Protein AF-A0A4Q3VV05-F1 (afdb_monomer)

pLDDT: mean 71.37, std 18.13, range [37.19, 92.69]

Nearest PDB structures (foldseek):
  6pet-assembly1_A  TM=2.977E-01  e=9.274E+00  Homo sapiens

Solvent-accessible surface area (backbone atoms only — not comparable to full-atom values): 4912 Å² total; per-residue (Å²): 139,82,85,76,77,89,77,63,74,83,55,56,66,59,56,53,70,80,63,74,85,82,69,101,62,89,74,77,67,52,75,66,54,45,50,53,53,52,53,61,70,67,49,50,72,66,55,51,41,53,52,39,67,72,40,100,58,56,69,70,58,28,51,54,50,39,49,54,52,26,61,77,67,74,52,130

Secondary structure (DSSP, 8-state):
-------STTTHHHHHHHH-SS--------HHHHHHHHHHHT--HHHHHHHHHTSSS-HHHHHHHHHHHHHHTT--

Mean predicted aligned error: 13.44 Å

Foldseek 3Di:
DDDPPPPPPLQVLVVCVVPPPDDPPPPPQDPVSVVVNVVVVPDDLVRQLVVLVVDPDPPVSSVVSNVVSCVVVVND

Radius of gyration: 14.4 Å; Cα contacts (8 Å, |Δi|>4): 25; chains: 1; bounding box: 44×36×34 Å

Structure (mmCIF, N/CA/C/O backbone):
data_AF-A0A4Q3VV05-F1
#
_entry.id   AF-A0A4Q3VV05-F1
#
loop_
_atom_site.group_PDB
_atom_site.id
_atom_site.type_symbol
_atom_site.label_atom_id
_atom_site.label_alt_id
_atom_site.label_comp_id
_atom_site.label_asym_id
_atom_site.label_entity_id
_atom_site.label_seq_id
_atom_site.pdbx_PDB_ins_code
_atom_site.Cartn_x
_atom_site.Cartn_y
_atom_site.Cartn_z
_atom_site.occupancy
_atom_site.B_iso_or_equiv
_atom_site.auth_seq_id
_atom_site.auth_comp_id
_atom_site.auth_asym_id
_atom_site.auth_atom_id
_atom_site.pdbx_PDB_model_num
ATOM 1 N N . MET A 1 1 ? 30.044 -17.015 0.417 1.00 37.19 1 MET A N 1
ATOM 2 C CA . MET A 1 1 ? 28.621 -17.081 0.016 1.00 37.19 1 MET A CA 1
ATOM 3 C C . MET A 1 1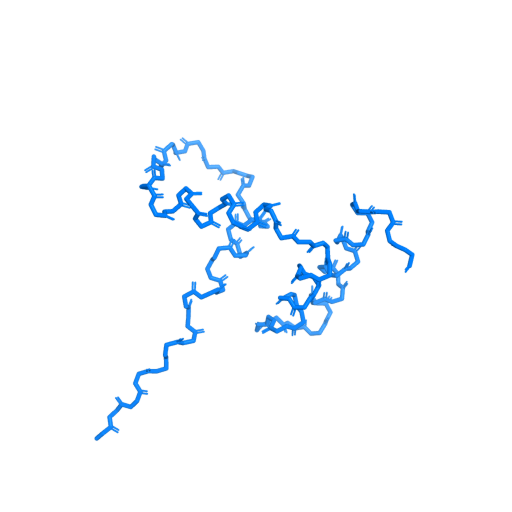 ? 27.884 -15.884 0.606 1.00 37.19 1 MET A C 1
ATOM 5 O O . MET A 1 1 ? 27.626 -15.879 1.800 1.00 37.19 1 MET A O 1
ATOM 9 N N . ARG A 1 2 ? 27.626 -14.830 -0.179 1.00 41.38 2 ARG A N 1
ATOM 10 C CA . ARG A 1 2 ? 26.850 -13.660 0.266 1.00 41.38 2 ARG A CA 1
ATOM 11 C C . ARG A 1 2 ? 25.474 -13.747 -0.386 1.00 41.38 2 ARG A C 1
ATOM 13 O O . ARG A 1 2 ? 25.351 -13.518 -1.582 1.00 41.38 2 ARG A O 1
ATOM 20 N N . LYS A 1 3 ? 24.465 -14.153 0.388 1.00 40.84 3 LYS A N 1
ATOM 21 C CA . LYS A 1 3 ? 23.064 -14.082 -0.032 1.00 40.84 3 LYS A CA 1
ATOM 22 C C . LYS A 1 3 ? 22.678 -12.603 -0.014 1.00 40.84 3 LYS A C 1
ATOM 24 O O . LYS A 1 3 ? 22.448 -12.046 1.054 1.00 40.84 3 LYS A O 1
ATOM 29 N N . ALA A 1 4 ? 22.705 -11.956 -1.175 1.00 46.06 4 ALA A N 1
ATOM 30 C CA . ALA A 1 4 ? 22.125 -10.633 -1.336 1.00 46.06 4 ALA A CA 1
ATOM 31 C C . ALA A 1 4 ? 20.610 -10.779 -1.155 1.00 46.06 4 ALA A C 1
ATOM 33 O O . ALA A 1 4 ? 19.942 -11.459 -1.933 1.00 46.06 4 ALA A O 1
ATOM 34 N N . ALA A 1 5 ? 20.102 -10.217 -0.064 1.00 47.03 5 ALA A N 1
ATOM 35 C CA . ALA A 1 5 ? 18.688 -10.176 0.246 1.00 47.03 5 ALA A CA 1
ATOM 36 C C . ALA A 1 5 ? 17.966 -9.349 -0.828 1.00 47.03 5 ALA A C 1
ATOM 38 O O . ALA A 1 5 ? 17.993 -8.121 -0.810 1.00 47.03 5 ALA A O 1
ATOM 39 N N . LEU A 1 6 ? 17.310 -10.035 -1.765 1.00 46.88 6 LEU A N 1
ATOM 40 C CA . LEU A 1 6 ? 16.376 -9.470 -2.743 1.00 46.88 6 LEU A CA 1
ATOM 41 C C . LEU A 1 6 ? 15.042 -9.080 -2.065 1.00 46.88 6 LEU A C 1
ATOM 43 O O . LEU A 1 6 ? 13.964 -9.473 -2.491 1.00 46.88 6 LEU A O 1
ATOM 47 N N . TRP A 1 7 ? 15.107 -8.343 -0.956 1.00 47.44 7 TRP A N 1
ATOM 48 C CA . TRP A 1 7 ? 13.945 -7.906 -0.162 1.00 47.44 7 TRP A CA 1
ATOM 49 C C . TRP A 1 7 ? 13.745 -6.380 -0.199 1.00 47.44 7 TRP A C 1
ATOM 51 O O . TRP A 1 7 ? 13.025 -5.825 0.622 1.00 47.44 7 TRP A O 1
ATOM 61 N N . GLY A 1 8 ? 14.378 -5.684 -1.150 1.00 48.59 8 GLY A N 1
ATOM 62 C CA . GLY A 1 8 ? 14.281 -4.223 -1.286 1.00 48.59 8 GLY A CA 1
ATOM 63 C C . GLY A 1 8 ? 13.386 -3.719 -2.424 1.00 48.59 8 GLY A C 1
ATOM 64 O O . GLY A 1 8 ? 13.017 -2.551 -2.426 1.00 48.59 8 GLY A O 1
ATOM 65 N N . ALA A 1 9 ? 13.020 -4.564 -3.396 1.00 51.59 9 ALA A N 1
ATOM 66 C CA . ALA A 1 9 ? 12.396 -4.087 -4.638 1.00 51.59 9 ALA A CA 1
ATOM 67 C C . ALA A 1 9 ? 10.861 -3.962 -4.580 1.00 51.59 9 ALA A C 1
ATOM 69 O O . ALA A 1 9 ? 10.287 -3.181 -5.330 1.00 51.59 9 ALA A O 1
ATOM 70 N N . ALA A 1 10 ? 10.189 -4.681 -3.675 1.00 50.44 10 ALA A N 1
ATOM 71 C CA . ALA A 1 10 ? 8.727 -4.626 -3.553 1.00 50.44 10 ALA A CA 1
ATOM 72 C C . ALA A 1 10 ? 8.223 -3.469 -2.665 1.00 50.44 10 ALA A C 1
ATOM 74 O O . ALA A 1 10 ? 7.037 -3.155 -2.686 1.00 50.44 10 ALA A O 1
ATOM 75 N N . PHE A 1 11 ? 9.115 -2.815 -1.907 1.00 50.34 11 PHE A N 1
ATOM 76 C CA . PHE A 1 11 ? 8.764 -1.715 -0.996 1.00 50.34 11 PHE A CA 1
ATOM 77 C C . PHE A 1 11 ? 8.895 -0.317 -1.591 1.00 50.34 11 PHE A C 1
ATOM 79 O O . PHE A 1 11 ? 8.217 0.609 -1.143 1.00 50.34 11 PHE A O 1
ATOM 86 N N . LEU A 1 12 ? 9.726 -0.165 -2.621 1.00 50.66 12 LEU A N 1
ATOM 87 C CA . LEU A 1 12 ? 9.886 1.098 -3.332 1.00 50.66 12 LEU A CA 1
ATOM 88 C C . LEU A 1 12 ? 8.574 1.642 -3.936 1.00 50.66 12 LEU A C 1
ATOM 90 O O . LEU A 1 12 ? 8.313 2.832 -3.758 1.00 50.66 12 LEU A O 1
ATOM 94 N N . PRO A 1 13 ? 7.706 0.836 -4.586 1.00 54.97 13 PRO A N 1
ATOM 95 C CA . PRO A 1 13 ? 6.511 1.385 -5.226 1.00 54.97 13 PRO A CA 1
ATOM 96 C C . PRO A 1 13 ? 5.436 1.842 -4.228 1.00 54.97 13 PRO A C 1
ATOM 98 O O . PRO A 1 13 ? 4.662 2.740 -4.550 1.00 54.97 13 PRO A O 1
ATOM 101 N N . LEU A 1 14 ? 5.396 1.288 -3.008 1.00 54.69 14 LEU A N 1
ATOM 102 C CA . LEU A 1 14 ? 4.397 1.677 -2.004 1.00 54.69 14 LEU A CA 1
ATOM 103 C C . LEU A 1 14 ? 4.752 3.014 -1.328 1.00 54.69 14 LEU A C 1
ATOM 105 O O . LEU A 1 14 ? 3.870 3.837 -1.091 1.00 54.69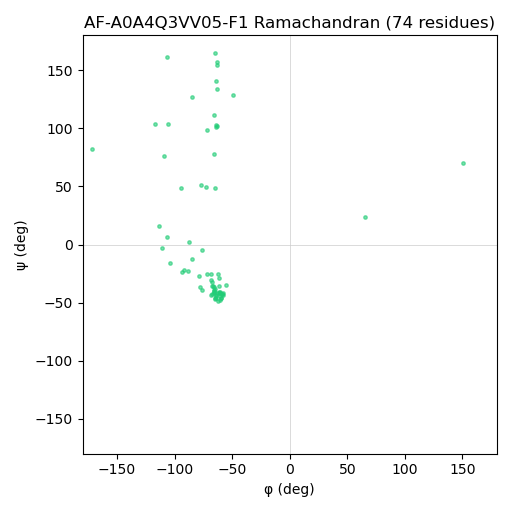 14 LEU A O 1
ATOM 109 N N . LEU A 1 15 ? 6.045 3.271 -1.090 1.00 52.78 15 LEU A N 1
ATOM 110 C CA . LEU A 1 15 ? 6.532 4.564 -0.586 1.00 52.78 15 LEU A CA 1
ATOM 111 C C . LEU A 1 15 ? 6.355 5.694 -1.613 1.00 52.78 15 LEU A C 1
ATOM 113 O O . LEU A 1 15 ? 6.068 6.829 -1.234 1.00 52.78 15 LEU A O 1
ATOM 117 N N . LEU A 1 16 ? 6.450 5.382 -2.910 1.00 54.72 16 LEU A N 1
ATOM 118 C CA . LEU A 1 16 ? 6.179 6.344 -3.984 1.00 54.72 16 LEU A CA 1
ATOM 119 C C . LEU A 1 16 ? 4.696 6.739 -4.075 1.00 54.72 16 LEU A C 1
ATOM 121 O O . LEU A 1 16 ? 4.391 7.840 -4.528 1.00 54.72 16 LEU A O 1
ATOM 125 N N . LEU A 1 17 ? 3.773 5.888 -3.612 1.00 53.38 17 LEU A N 1
ATOM 126 C CA . LEU A 1 17 ? 2.335 6.179 -3.652 1.00 53.38 17 LEU A CA 1
ATOM 127 C C . LEU A 1 17 ? 1.872 7.129 -2.539 1.00 53.38 17 LEU A C 1
ATOM 129 O O . LEU A 1 17 ? 0.883 7.837 -2.714 1.00 53.38 17 LEU A O 1
ATOM 133 N N . ILE A 1 18 ? 2.569 7.147 -1.400 1.00 55.38 18 ILE A N 1
ATOM 134 C CA . ILE A 1 18 ? 2.196 7.962 -0.230 1.00 55.38 18 ILE A CA 1
ATOM 135 C C . ILE A 1 18 ? 2.892 9.340 -0.271 1.00 55.38 18 ILE A C 1
ATOM 137 O O . ILE A 1 18 ? 2.398 10.292 0.325 1.00 55.38 18 ILE A O 1
ATOM 141 N N . GLY A 1 19 ? 4.002 9.474 -1.012 1.00 46.19 19 GLY A N 1
ATOM 142 C CA . GLY A 1 19 ? 4.844 10.680 -1.022 1.00 46.19 19 GLY A CA 1
ATOM 143 C C . GLY A 1 19 ? 4.860 11.537 -2.296 1.00 46.19 19 GLY A C 1
ATOM 144 O O . GLY A 1 19 ? 5.518 12.572 -2.290 1.00 46.19 19 GLY A O 1
ATOM 145 N N . CYS A 1 20 ? 4.183 11.179 -3.394 1.00 52.38 20 CYS A N 1
ATOM 146 C CA . CYS A 1 20 ? 4.324 11.911 -4.668 1.00 52.38 20 CYS A CA 1
ATOM 147 C C . CYS A 1 20 ? 3.258 13.007 -4.893 1.00 52.38 20 CYS A C 1
ATOM 149 O O . CYS A 1 20 ? 2.649 13.095 -5.955 1.00 52.38 20 CYS A O 1
ATOM 151 N N . SER A 1 21 ? 3.040 13.865 -3.892 1.00 46.91 21 SER A N 1
ATOM 152 C CA . SER A 1 21 ? 2.364 15.157 -4.078 1.00 46.91 21 SER A CA 1
ATOM 153 C C . SER A 1 21 ? 3.397 16.272 -3.932 1.00 46.91 21 SER A C 1
ATOM 155 O O . SER A 1 21 ? 3.482 16.911 -2.889 1.00 46.91 21 SER A O 1
ATOM 157 N N . GLY A 1 22 ? 4.228 16.471 -4.955 1.00 43.84 22 GLY A N 1
ATOM 158 C CA . GLY A 1 22 ? 5.206 17.562 -4.966 1.00 43.84 22 GLY A CA 1
ATOM 159 C C . GLY A 1 22 ? 6.455 17.232 -5.767 1.00 43.84 22 GLY A C 1
ATOM 160 O O . GLY A 1 22 ? 7.525 17.029 -5.206 1.00 43.84 22 GLY A O 1
ATOM 161 N N . GLY A 1 23 ? 6.318 17.157 -7.085 1.00 44.16 23 GLY A N 1
ATOM 162 C CA . GLY A 1 23 ? 7.450 16.944 -7.972 1.00 44.16 23 GLY A CA 1
ATOM 163 C C . GLY A 1 23 ? 7.025 17.098 -9.417 1.00 44.16 23 GLY A C 1
ATOM 164 O O . GLY A 1 23 ? 6.778 16.106 -10.094 1.00 44.16 23 GLY A O 1
ATOM 165 N N . ASP A 1 24 ? 6.954 18.342 -9.886 1.00 47.00 24 ASP A N 1
ATOM 166 C CA . ASP A 1 24 ? 6.832 18.747 -11.292 1.00 47.00 24 ASP A CA 1
ATOM 167 C C . ASP A 1 24 ? 8.073 18.355 -12.124 1.00 47.00 24 ASP A C 1
ATOM 169 O O . ASP A 1 24 ? 8.649 19.143 -12.869 1.00 47.00 24 ASP A O 1
ATOM 173 N N . GLY A 1 25 ? 8.515 17.108 -11.999 1.00 46.59 25 GLY A N 1
ATOM 174 C CA . GLY A 1 25 ? 9.463 16.467 -12.889 1.00 46.59 25 GLY A CA 1
ATOM 175 C C . GLY A 1 25 ? 8.738 15.306 -13.537 1.00 46.59 25 GLY A C 1
ATOM 176 O O . GLY A 1 25 ? 8.527 14.281 -12.896 1.00 46.59 25 GLY A O 1
ATOM 177 N N . LYS A 1 26 ? 8.333 15.455 -14.802 1.00 52.78 26 LYS A N 1
ATOM 178 C CA . LYS A 1 26 ? 7.798 14.343 -15.594 1.00 52.78 26 LYS A CA 1
ATOM 179 C C . LYS A 1 26 ? 8.909 13.317 -15.831 1.00 52.78 26 LYS A C 1
ATOM 181 O O . LYS A 1 26 ? 9.493 13.273 -16.909 1.00 52.78 26 LYS A O 1
ATOM 186 N N . ALA A 1 27 ? 9.214 12.499 -14.829 1.00 55.94 27 ALA A N 1
ATOM 187 C CA . ALA A 1 27 ? 9.890 11.237 -15.051 1.00 55.94 27 ALA A CA 1
ATOM 188 C C . ALA A 1 27 ? 8.921 10.401 -15.889 1.00 55.94 27 ALA A C 1
ATOM 190 O O . ALA A 1 27 ? 7.881 9.951 -15.407 1.00 55.94 27 ALA A O 1
ATOM 191 N N . ALA A 1 28 ? 9.193 10.305 -17.189 1.00 60.94 28 ALA A N 1
ATOM 192 C CA . ALA A 1 28 ? 8.465 9.397 -18.050 1.00 60.94 28 ALA A CA 1
ATOM 193 C C . ALA A 1 28 ? 8.780 7.987 -17.552 1.00 60.94 28 ALA A C 1
ATOM 195 O O . ALA A 1 28 ? 9.870 7.480 -17.800 1.00 60.94 28 ALA A O 1
ATOM 196 N N . TYR A 1 29 ? 7.842 7.402 -16.807 1.00 61.56 29 TYR A N 1
ATOM 197 C CA . TYR A 1 29 ? 7.934 6.017 -16.372 1.00 61.56 29 TYR A CA 1
ATOM 198 C C . TYR A 1 29 ? 8.270 5.145 -17.581 1.00 61.56 29 TYR A C 1
ATOM 200 O O . TYR A 1 29 ? 7.600 5.245 -18.621 1.00 61.56 29 TYR A O 1
ATOM 208 N N . ASN A 1 30 ? 9.297 4.309 -17.458 1.00 76.31 30 ASN A N 1
ATOM 209 C CA . ASN A 1 30 ? 9.531 3.270 -18.452 1.00 76.31 30 ASN A CA 1
ATOM 210 C C . ASN A 1 30 ? 8.355 2.271 -18.428 1.00 76.31 30 ASN A C 1
ATOM 212 O O . ASN A 1 30 ? 7.524 2.277 -17.514 1.00 76.31 30 ASN A O 1
ATOM 216 N N . ASP A 1 31 ? 8.226 1.440 -19.459 1.00 76.81 31 ASP A N 1
ATOM 217 C CA . ASP A 1 31 ? 7.051 0.568 -19.583 1.00 76.81 31 ASP A CA 1
ATOM 218 C C . ASP A 1 31 ? 6.920 -0.436 -18.425 1.00 76.81 31 ASP A C 1
ATOM 220 O O . ASP A 1 31 ? 5.805 -0.829 -18.078 1.00 76.81 31 ASP A O 1
ATOM 224 N N . ASP A 1 32 ? 8.026 -0.798 -17.774 1.00 74.88 32 ASP A N 1
ATOM 225 C CA . ASP A 1 32 ? 8.021 -1.681 -16.608 1.00 74.88 32 ASP A CA 1
ATOM 226 C C . ASP A 1 32 ? 7.554 -0.951 -15.339 1.00 74.88 32 ASP A C 1
ATOM 228 O O . ASP A 1 32 ? 6.755 -1.488 -14.570 1.00 74.88 32 ASP A O 1
ATOM 232 N N . GLU A 1 33 ? 7.957 0.304 -15.146 1.00 69.25 33 GLU A N 1
ATOM 233 C CA . GLU A 1 33 ? 7.484 1.169 -14.061 1.00 69.25 33 GLU A CA 1
ATOM 234 C C . GLU A 1 33 ? 5.996 1.494 -14.213 1.00 69.25 33 GLU A C 1
ATOM 236 O O . GLU A 1 33 ? 5.258 1.461 -13.228 1.00 69.25 33 GLU A O 1
ATOM 241 N N . LYS A 1 34 ? 5.517 1.734 -15.443 1.00 76.06 34 LYS A N 1
ATOM 242 C CA . LYS A 1 34 ? 4.080 1.906 -15.713 1.00 76.0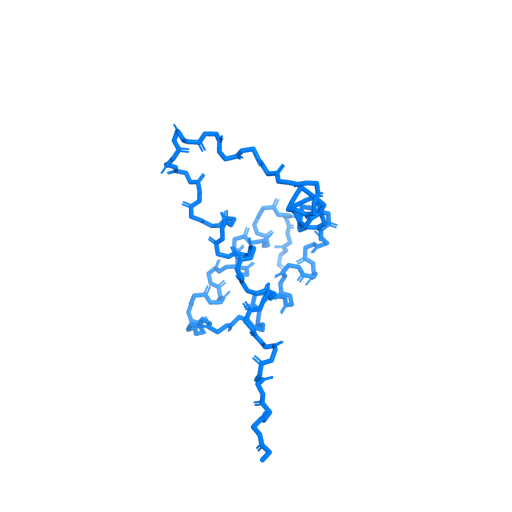6 34 LYS A CA 1
ATOM 243 C C . LYS A 1 34 ? 3.297 0.661 -15.330 1.00 76.06 34 LYS A C 1
ATOM 245 O O . LYS A 1 34 ? 2.311 0.777 -14.607 1.00 76.06 34 LYS A O 1
ATOM 250 N N . LYS A 1 35 ? 3.755 -0.522 -15.751 1.00 75.38 35 LYS A N 1
ATOM 251 C CA . LYS A 1 35 ? 3.119 -1.797 -15.387 1.00 75.38 35 LYS A CA 1
ATOM 252 C C . LYS A 1 35 ? 3.116 -2.017 -13.880 1.00 75.38 35 LYS A C 1
ATOM 254 O O . LYS A 1 35 ? 2.108 -2.464 -13.346 1.00 75.38 35 LYS A O 1
ATOM 259 N N . ALA A 1 36 ? 4.200 -1.680 -13.184 1.00 74.06 36 ALA A N 1
ATOM 260 C CA . ALA A 1 36 ? 4.268 -1.798 -11.730 1.00 74.06 36 ALA A CA 1
ATOM 261 C C . ALA A 1 36 ? 3.287 -0.844 -11.025 1.00 74.06 36 ALA A C 1
ATOM 263 O O . ALA A 1 36 ? 2.615 -1.242 -10.074 1.00 74.06 36 ALA A O 1
ATOM 264 N N . VAL A 1 37 ? 3.156 0.393 -11.513 1.00 71.88 37 VAL A N 1
ATOM 265 C CA . VAL A 1 37 ? 2.198 1.375 -10.986 1.00 71.88 37 VAL A CA 1
ATOM 266 C C . VAL A 1 37 ? 0.756 0.958 -11.277 1.00 71.88 37 VAL A C 1
ATOM 268 O O . V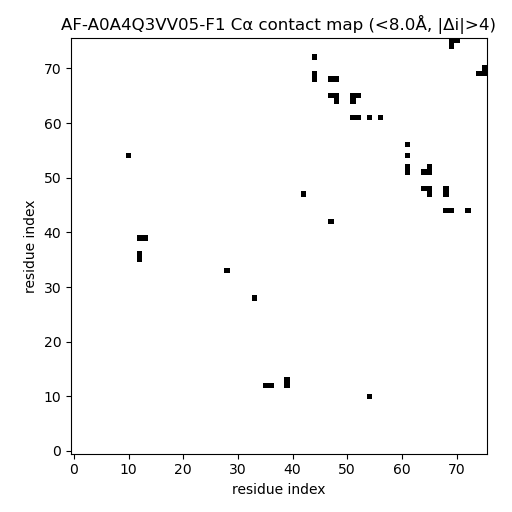AL A 1 37 ? -0.094 1.058 -10.395 1.00 71.88 37 VAL A O 1
ATOM 271 N N . GLU A 1 38 ? 0.457 0.470 -12.480 1.00 77.19 38 GLU A N 1
ATOM 272 C CA . GLU A 1 38 ? -0.877 -0.039 -12.817 1.00 77.19 38 GLU A CA 1
ATOM 273 C C . GLU A 1 38 ? -1.227 -1.294 -12.018 1.00 77.19 38 GLU A C 1
ATOM 275 O O . GLU A 1 38 ? -2.331 -1.391 -11.484 1.00 77.19 38 GLU A O 1
ATOM 280 N N . ALA A 1 39 ? -0.278 -2.214 -11.844 1.00 75.62 39 ALA A N 1
ATOM 281 C CA . ALA A 1 39 ? -0.455 -3.381 -10.989 1.00 75.62 39 ALA A CA 1
ATOM 282 C C . ALA A 1 39 ? -0.738 -2.971 -9.537 1.00 75.62 39 ALA A C 1
ATOM 284 O O . ALA A 1 39 ? -1.641 -3.527 -8.920 1.00 75.62 39 ALA A O 1
ATOM 285 N N . ALA A 1 40 ? -0.034 -1.960 -9.014 1.00 72.12 40 ALA A N 1
ATOM 286 C CA . ALA A 1 40 ? -0.271 -1.430 -7.673 1.00 72.12 40 ALA A CA 1
ATOM 287 C C . ALA A 1 40 ? -1.651 -0.759 -7.532 1.00 72.12 40 ALA A C 1
ATOM 289 O O . ALA A 1 40 ? -2.294 -0.901 -6.494 1.00 72.12 40 ALA A O 1
ATOM 290 N N . LYS A 1 41 ? -2.132 -0.064 -8.573 1.00 74.25 41 LYS A N 1
ATOM 291 C CA . LYS A 1 41 ? -3.479 0.541 -8.606 1.00 74.25 41 LYS A CA 1
ATOM 292 C C . LYS A 1 41 ? -4.600 -0.496 -8.666 1.00 74.25 41 LYS A C 1
ATOM 294 O O . LYS A 1 41 ? -5.678 -0.240 -8.143 1.00 74.25 41 LYS A O 1
ATOM 299 N N . ASN A 1 42 ? -4.340 -1.647 -9.282 1.00 82.38 42 ASN A N 1
ATOM 300 C CA . ASN A 1 42 ? -5.304 -2.738 -9.425 1.00 82.38 42 ASN A CA 1
ATOM 301 C C . ASN A 1 42 ? -5.308 -3.715 -8.239 1.00 82.38 42 ASN A C 1
ATOM 303 O O . ASN A 1 42 ? -6.049 -4.697 -8.268 1.00 82.38 42 ASN A O 1
ATOM 307 N N . LEU A 1 43 ? -4.497 -3.476 -7.201 1.00 83.94 43 LEU A N 1
ATOM 308 C CA . LEU A 1 43 ? -4.536 -4.288 -5.987 1.00 83.94 43 LEU A CA 1
ATOM 309 C C . LEU A 1 43 ? -5.892 -4.151 -5.304 1.00 83.94 43 LEU A C 1
ATOM 311 O O . LEU A 1 43 ? -6.374 -3.034 -5.085 1.00 83.94 43 LEU A O 1
ATOM 315 N N . THR A 1 44 ? -6.466 -5.282 -4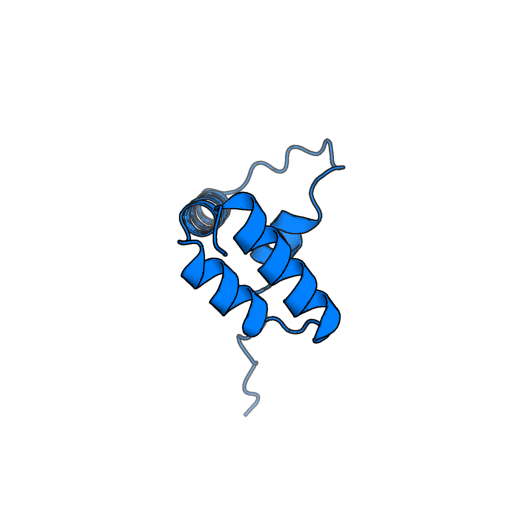.894 1.00 89.81 44 THR A N 1
ATOM 316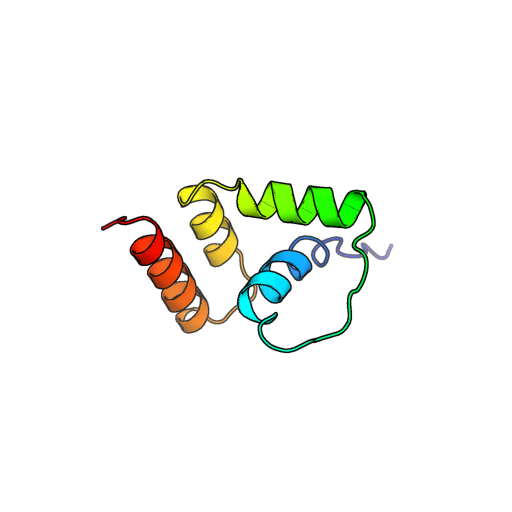 C CA . THR A 1 44 ? -7.675 -5.259 -4.070 1.00 89.81 44 THR A CA 1
ATOM 317 C C . THR A 1 44 ? -7.374 -4.585 -2.728 1.00 89.81 44 THR A C 1
ATOM 319 O O . THR A 1 44 ? -6.229 -4.607 -2.262 1.00 89.81 44 THR A O 1
ATOM 322 N N . PRO A 1 45 ? -8.379 -4.008 -2.053 1.00 87.69 45 PRO A N 1
ATOM 323 C CA . PRO A 1 45 ? -8.169 -3.407 -0.737 1.00 87.69 45 PRO A CA 1
ATOM 324 C C . PRO A 1 45 ? -7.548 -4.380 0.279 1.00 87.69 45 PRO A C 1
ATOM 326 O O . PRO A 1 45 ? -6.706 -3.988 1.079 1.00 87.69 45 PRO A O 1
ATOM 329 N N . GLU A 1 46 ? -7.897 -5.666 0.205 1.00 88.62 46 GLU A N 1
ATOM 330 C CA . GLU A 1 46 ? -7.329 -6.727 1.046 1.00 88.62 46 GLU A CA 1
ATOM 331 C C . GLU A 1 46 ? -5.828 -6.919 0.792 1.00 88.62 46 GLU A C 1
ATOM 333 O O . GLU A 1 46 ? -5.040 -6.976 1.736 1.00 88.62 46 GLU A O 1
ATOM 338 N N . GLN A 1 47 ? -5.410 -6.932 -0.477 1.00 88.56 47 GLN A N 1
ATOM 339 C CA . GLN A 1 47 ? -3.997 -7.017 -0.854 1.00 88.56 47 GLN A CA 1
ATOM 340 C C . GLN A 1 47 ? -3.218 -5.764 -0.439 1.00 88.56 47 GLN A C 1
ATOM 342 O O . GLN A 1 47 ? -2.061 -5.854 -0.026 1.00 88.56 47 GLN A O 1
ATOM 347 N N . GLN A 1 48 ? -3.840 -4.584 -0.512 1.00 86.88 48 GLN A N 1
ATOM 348 C CA . GLN A 1 48 ? -3.233 -3.343 -0.022 1.00 86.88 48 GLN A CA 1
ATOM 349 C C . GLN A 1 48 ? -2.997 -3.403 1.496 1.00 86.88 48 GLN A C 1
ATOM 351 O O . GLN A 1 48 ? -1.926 -3.012 1.963 1.00 86.88 48 GLN A O 1
ATOM 356 N N . ILE A 1 49 ? -3.953 -3.942 2.261 1.00 88.12 49 ILE A N 1
A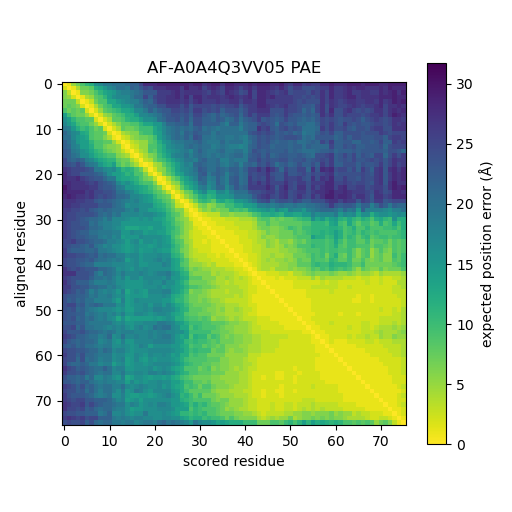TOM 357 C CA . ILE A 1 49 ? -3.828 -4.148 3.713 1.00 88.12 49 ILE A CA 1
ATOM 358 C C . ILE A 1 49 ? -2.730 -5.171 4.029 1.00 88.12 49 ILE A C 1
ATOM 360 O O . ILE A 1 49 ? -1.890 -4.916 4.891 1.00 88.12 49 ILE A O 1
ATOM 364 N N . GLU A 1 50 ? -2.687 -6.300 3.321 1.00 90.38 50 GLU A N 1
ATOM 365 C CA . GLU A 1 50 ? -1.644 -7.319 3.498 1.00 90.38 50 GLU A CA 1
ATOM 366 C C . GLU A 1 50 ? -0.241 -6.741 3.242 1.00 90.38 50 GLU A C 1
ATOM 368 O O . GLU A 1 50 ? 0.695 -6.969 4.016 1.00 90.38 50 GLU A O 1
ATOM 373 N N . ASN A 1 51 ? -0.095 -5.931 2.192 1.00 87.88 51 ASN A N 1
ATOM 374 C CA . ASN A 1 51 ? 1.160 -5.252 1.877 1.00 87.88 51 ASN A CA 1
ATOM 375 C C . ASN A 1 51 ? 1.545 -4.225 2.951 1.00 87.88 51 ASN A C 1
ATOM 377 O O . ASN A 1 51 ? 2.714 -4.156 3.337 1.00 87.88 51 ASN A O 1
ATOM 381 N N . ALA A 1 52 ? 0.574 -3.473 3.478 1.00 88.75 52 ALA A N 1
ATOM 382 C CA . ALA A 1 52 ? 0.792 -2.545 4.586 1.00 88.75 52 ALA A CA 1
ATOM 383 C C . ALA A 1 52 ? 1.280 -3.271 5.853 1.00 88.75 52 ALA A C 1
ATOM 385 O O . ALA A 1 52 ? 2.223 -2.820 6.502 1.00 88.75 52 ALA A O 1
ATOM 386 N N . GLN A 1 53 ? 0.719 -4.440 6.175 1.00 89.12 53 GLN A N 1
ATOM 387 C CA . GLN A 1 53 ? 1.154 -5.247 7.323 1.00 89.12 53 GLN A CA 1
ATOM 388 C C . GLN A 1 53 ? 2.588 -5.767 7.177 1.00 89.12 53 GLN A C 1
ATOM 390 O O . GLN A 1 53 ? 3.350 -5.778 8.150 1.00 89.12 53 GLN A O 1
ATOM 395 N N . LYS A 1 54 ? 2.980 -6.161 5.961 1.00 89.50 54 LYS A N 1
ATOM 396 C CA . LYS A 1 54 ? 4.341 -6.629 5.648 1.00 89.50 54 LYS A CA 1
ATOM 397 C C . LYS A 1 54 ? 5.358 -5.490 5.550 1.00 89.50 54 LYS A C 1
ATOM 399 O O . LYS A 1 54 ? 6.548 -5.761 5.396 1.00 89.50 54 LYS A O 1
ATOM 4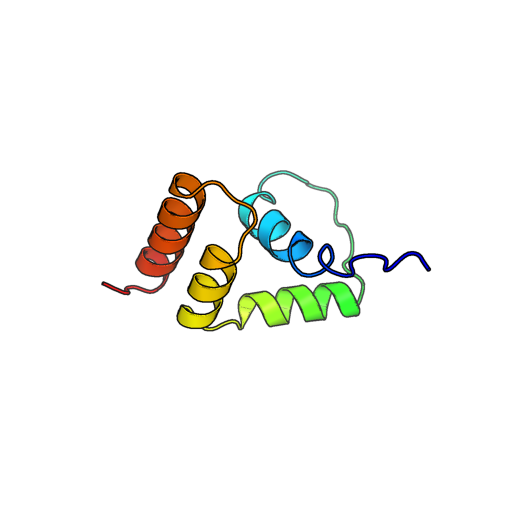04 N N . ALA A 1 55 ? 4.918 -4.236 5.659 1.00 85.44 55 ALA A N 1
ATOM 405 C CA . ALA A 1 55 ? 5.796 -3.087 5.549 1.00 85.44 55 ALA A CA 1
ATOM 406 C C . ALA A 1 55 ? 6.847 -3.009 6.656 1.00 85.44 55 ALA A C 1
ATOM 408 O O . ALA A 1 55 ? 6.535 -3.291 7.814 1.00 85.44 55 ALA A O 1
ATOM 409 N N . PRO A 1 56 ? 8.093 -2.599 6.348 1.00 90.12 56 PRO A N 1
ATOM 410 C CA . PRO A 1 56 ? 9.098 -2.287 7.356 1.00 90.12 56 PRO A CA 1
ATOM 411 C C . PRO A 1 56 ? 8.812 -0.902 7.967 1.00 90.12 56 PRO A C 1
ATOM 413 O O . PRO A 1 56 ? 9.669 -0.027 7.993 1.00 90.12 56 PRO A O 1
ATOM 416 N N . LEU A 1 57 ? 7.570 -0.697 8.407 1.00 87.00 57 LEU A N 1
ATOM 417 C CA . LEU A 1 57 ? 7.070 0.505 9.069 1.00 87.00 57 LEU A CA 1
ATOM 418 C C . LEU A 1 57 ? 6.863 0.220 10.560 1.00 87.00 57 LEU A C 1
ATOM 420 O O . LEU A 1 57 ? 6.748 -0.944 10.963 1.00 87.00 57 LEU A O 1
ATOM 424 N N . SER A 1 58 ? 6.790 1.269 11.381 1.00 92.38 58 SER A N 1
ATOM 425 C CA . SER A 1 58 ? 6.362 1.111 12.774 1.00 92.38 58 SER A CA 1
ATOM 426 C C . SER A 1 58 ? 4.917 0.606 12.832 1.00 92.38 58 SER A C 1
ATOM 428 O O . SER A 1 58 ? 4.150 0.788 11.885 1.00 92.38 58 SER A O 1
ATOM 430 N N . GLN A 1 59 ? 4.524 -0.028 13.938 1.00 90.62 59 GLN A N 1
ATOM 431 C CA . GLN A 1 59 ? 3.158 -0.542 14.072 1.00 90.62 59 GLN A CA 1
ATOM 432 C C . GLN A 1 59 ? 2.111 0.575 13.920 1.00 90.62 59 GLN A C 1
ATOM 434 O O . GLN A 1 59 ? 1.154 0.415 13.174 1.00 90.62 59 GLN A O 1
ATOM 439 N N . GLU A 1 60 ? 2.367 1.743 14.511 1.00 92.50 60 GLU A N 1
ATOM 440 C CA . GLU A 1 60 ? 1.513 2.931 14.388 1.00 92.50 60 GLU A CA 1
ATOM 441 C C . GLU A 1 60 ? 1.339 3.383 12.927 1.00 92.50 60 GLU A C 1
ATOM 443 O O . GLU A 1 60 ? 0.231 3.669 12.476 1.00 92.50 60 GLU A O 1
ATOM 448 N N . GLN A 1 61 ? 2.422 3.382 12.145 1.00 88.88 61 GLN A N 1
ATOM 449 C CA . GLN A 1 61 ? 2.376 3.730 10.723 1.00 88.88 61 GLN A CA 1
ATOM 450 C C . GLN A 1 61 ? 1.608 2.695 9.895 1.00 88.88 61 GLN A C 1
ATOM 452 O O . GLN A 1 61 ? 0.910 3.063 8.948 1.00 88.88 61 GLN A O 1
ATOM 457 N N . LYS A 1 62 ? 1.718 1.406 10.240 1.00 88.81 62 LYS A N 1
ATOM 458 C CA . LYS A 1 62 ? 0.927 0.347 9.598 1.00 88.81 62 LYS A CA 1
ATOM 459 C C . LYS A 1 62 ? -0.553 0.542 9.866 1.00 88.81 62 LYS A C 1
ATOM 461 O O . LYS A 1 62 ? -1.341 0.472 8.928 1.00 88.81 62 LYS A O 1
ATOM 466 N N . ASP A 1 63 ? -0.916 0.813 11.112 1.00 92.56 63 ASP A N 1
ATOM 467 C CA . ASP A 1 63 ? -2.309 0.963 11.520 1.00 92.56 63 ASP A CA 1
ATOM 468 C C . ASP A 1 63 ? -2.949 2.177 10.830 1.00 92.56 63 ASP A C 1
ATOM 470 O O . ASP A 1 63 ? -4.027 2.051 10.245 1.00 92.56 63 ASP A O 1
ATOM 474 N N . ALA A 1 64 ? -2.239 3.310 10.765 1.00 92.56 64 ALA A N 1
ATOM 475 C CA . ALA A 1 64 ? -2.677 4.493 10.022 1.00 92.56 64 ALA A CA 1
ATOM 476 C C . ALA A 1 64 ? -2.838 4.218 8.513 1.00 92.56 64 ALA A C 1
ATOM 478 O O . ALA A 1 64 ? -3.823 4.632 7.895 1.00 92.56 64 ALA A O 1
ATOM 479 N N . LEU A 1 65 ? -1.900 3.479 7.907 1.00 88.19 65 LEU A N 1
ATOM 480 C CA . LEU A 1 65 ? -1.974 3.108 6.492 1.00 88.19 65 LEU A CA 1
ATOM 481 C C . LEU A 1 65 ? -3.171 2.188 6.217 1.00 88.19 65 LEU A C 1
ATOM 483 O O . LEU A 1 65 ? -3.942 2.448 5.293 1.00 88.19 65 LEU A O 1
ATOM 487 N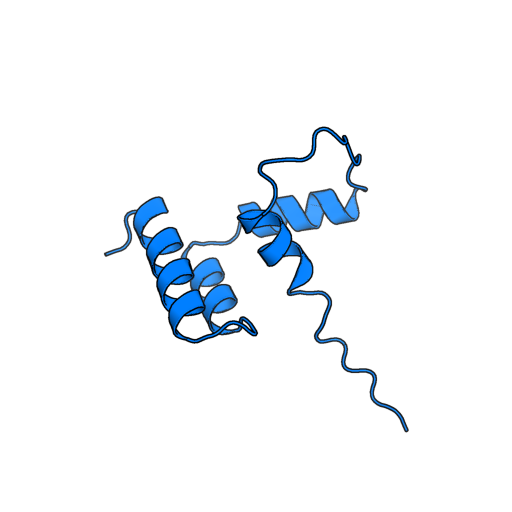 N . ILE A 1 66 ? -3.371 1.160 7.042 1.00 89.12 66 ILE A N 1
ATOM 488 C CA . ILE A 1 66 ? -4.503 0.229 6.948 1.00 89.12 66 ILE A CA 1
ATOM 489 C C . ILE A 1 66 ? -5.827 0.975 7.118 1.00 89.12 66 ILE A C 1
ATOM 491 O O . ILE A 1 66 ? -6.746 0.758 6.328 1.00 89.12 66 ILE A O 1
ATOM 495 N N . GLN A 1 67 ? -5.926 1.878 8.096 1.00 92.06 67 GLN A N 1
ATOM 496 C CA . GLN A 1 67 ? -7.117 2.699 8.300 1.00 92.06 67 GLN A CA 1
ATOM 497 C C . GLN A 1 67 ? -7.424 3.548 7.061 1.00 92.06 67 GLN A C 1
ATOM 499 O O . GLN A 1 67 ? -8.552 3.528 6.574 1.00 92.06 67 GLN A O 1
ATOM 504 N N . SER A 1 68 ? -6.416 4.201 6.477 1.00 87.75 68 SER A N 1
ATOM 505 C CA . SER A 1 68 ? -6.605 5.005 5.264 1.00 87.75 68 SER A CA 1
ATOM 506 C C . SER A 1 68 ? -7.088 4.180 4.061 1.00 87.75 68 SER A C 1
ATOM 508 O O . SER A 1 68 ? -7.895 4.657 3.262 1.00 87.75 68 SER A O 1
ATOM 510 N N . ILE A 1 69 ? -6.625 2.929 3.930 1.00 87.69 69 ILE A N 1
ATOM 511 C CA . ILE A 1 69 ? -7.068 2.002 2.880 1.00 87.69 69 ILE A CA 1
ATOM 512 C C . ILE A 1 69 ? -8.525 1.605 3.123 1.00 87.69 69 ILE A C 1
ATOM 514 O O . ILE A 1 69 ? -9.324 1.604 2.186 1.00 87.69 69 ILE A O 1
ATOM 518 N N . LYS A 1 70 ? -8.889 1.302 4.374 1.00 88.38 70 LYS A N 1
ATOM 519 C CA . LYS A 1 70 ? -10.260 0.940 4.746 1.00 88.38 70 LYS A CA 1
ATOM 520 C C . LYS A 1 70 ? -11.245 2.075 4.482 1.00 88.38 70 LYS A C 1
ATOM 522 O O . LYS A 1 70 ? -12.248 1.852 3.810 1.00 88.38 70 LYS A O 1
ATOM 527 N N . GLU A 1 71 ? -10.925 3.288 4.925 1.00 92.69 71 GLU A N 1
ATOM 528 C CA . GLU A 1 71 ? -11.764 4.479 4.738 1.00 92.69 71 GLU A CA 1
ATOM 529 C C . GLU A 1 71 ? -11.996 4.789 3.254 1.00 92.69 71 GLU A C 1
ATOM 531 O O . GLU A 1 71 ? -13.138 4.982 2.837 1.00 92.69 71 GLU A O 1
ATOM 536 N N . LYS A 1 72 ? -10.940 4.748 2.429 1.00 88.31 72 LYS A N 1
ATOM 537 C CA . LYS A 1 72 ? -11.041 4.976 0.974 1.00 88.31 72 LYS A CA 1
ATOM 538 C C . LYS A 1 72 ? -11.933 3.964 0.257 1.00 88.31 72 LYS A C 1
ATOM 540 O O . LYS A 1 72 ? -12.507 4.297 -0.775 1.00 88.31 72 LYS A O 1
ATOM 545 N N . ASN A 1 73 ? -12.030 2.745 0.784 1.00 87.25 73 ASN A N 1
ATOM 546 C CA . ASN A 1 73 ? -12.776 1.646 0.171 1.00 87.25 73 ASN A CA 1
ATOM 547 C C . ASN A 1 73 ? -14.093 1.324 0.901 1.00 87.25 73 ASN A C 1
ATOM 549 O O . ASN A 1 73 ? -14.751 0.345 0.558 1.00 87.25 73 ASN A O 1
ATOM 553 N N . GLY A 1 74 ? -14.489 2.121 1.902 1.00 87.62 74 GLY A N 1
ATOM 554 C CA . GLY A 1 74 ? -15.725 1.911 2.666 1.00 87.62 74 GLY A CA 1
ATOM 555 C C . GLY A 1 74 ? -15.745 0.626 3.504 1.00 87.62 74 GLY A C 1
ATOM 556 O O . GLY A 1 74 ? -16.819 0.106 3.809 1.00 87.62 74 GLY A O 1
ATOM 557 N N . ILE A 1 75 ? -14.573 0.100 3.863 1.00 80.81 75 ILE A N 1
ATOM 558 C CA . ILE A 1 75 ? -14.418 -1.122 4.658 1.00 80.81 75 ILE A CA 1
ATOM 559 C C . ILE A 1 75 ? -14.512 -0.746 6.137 1.00 80.81 75 ILE A C 1
ATOM 561 O O . ILE A 1 75 ? -13.801 0.149 6.592 1.00 80.81 75 ILE A O 1
ATOM 565 N N . LYS A 1 76 ? -15.397 -1.420 6.874 1.00 75.44 76 LYS A N 1
ATOM 566 C CA . LYS A 1 76 ? -15.610 -1.192 8.310 1.00 75.44 76 LYS A CA 1
ATOM 567 C C . LYS A 1 76 ? -14.627 -1.982 9.173 1.00 75.44 76 LYS A C 1
ATOM 569 O O . LYS A 1 76 ? -14.209 -3.086 8.757 1.00 75.44 76 LYS A O 1
#

Sequence (76 aa):
MRKAALWGAAFLPLLLLIGCSGGDGKAAYNDDEKKAVEAAKNLTPEQQIENAQKAPLSQEQKDALIQSIKEKNGIK